Protein AF-A0A1G2LTD0-F1 (afdb_monomer)

Sequence (118 aa):
MREYICCVIANRFTLLGYVSLIILIVVLAINTFWLDLFHAYTETFIGVIILLFFAACFLLMATGFGFLTYDYFKRTLKIIKHRGHLPNDLKNYESQPYCVSVGIRLALQQAGMNDLLR

Structure (mmCIF, N/CA/C/O backbone):
data_AF-A0A1G2LTD0-F1
#
_entry.id   AF-A0A1G2LTD0-F1
#
loop_
_atom_site.group_PDB
_atom_site.id
_atom_site.type_symbol
_atom_site.label_atom_id
_atom_site.label_alt_id
_atom_site.label_comp_id
_atom_site.label_asym_id
_atom_site.label_entity_id
_atom_site.label_seq_id
_atom_site.pdbx_PDB_ins_code
_atom_site.Cartn_x
_atom_site.Cartn_y
_atom_site.Cartn_z
_atom_site.occupancy
_atom_site.B_iso_or_equiv
_atom_site.auth_seq_id
_atom_site.auth_comp_id
_atom_site.auth_asym_id
_atom_site.auth_atom_id
_atom_site.pdbx_PDB_model_num
ATOM 1 N N . MET A 1 1 ? -5.659 13.373 1.487 1.00 73.81 1 MET A N 1
ATOM 2 C CA . MET A 1 1 ? -4.486 12.855 0.743 1.00 73.81 1 MET A CA 1
ATOM 3 C C . MET A 1 1 ? -3.364 12.348 1.643 1.00 73.81 1 MET A C 1
ATOM 5 O O . MET A 1 1 ? -2.941 11.224 1.435 1.00 73.81 1 MET A O 1
ATOM 9 N N . ARG A 1 2 ? -2.907 13.096 2.658 1.00 86.12 2 ARG A N 1
ATOM 10 C CA . ARG A 1 2 ? -1.791 12.665 3.529 1.00 86.12 2 ARG A CA 1
ATOM 11 C C . ARG A 1 2 ? -1.978 11.273 4.161 1.00 86.12 2 ARG A C 1
ATOM 13 O O . ARG A 1 2 ? -1.077 10.452 4.099 1.00 86.12 2 ARG A O 1
ATOM 20 N N . GLU A 1 3 ? -3.168 10.984 4.686 1.00 85.88 3 GLU A N 1
ATOM 21 C CA . GLU A 1 3 ? -3.503 9.674 5.276 1.00 85.88 3 GLU A CA 1
ATOM 22 C C . GLU A 1 3 ? -3.434 8.518 4.265 1.00 85.88 3 GLU A C 1
ATOM 24 O O . GLU A 1 3 ? -2.988 7.426 4.600 1.00 85.88 3 GLU A O 1
ATOM 29 N N . TYR A 1 4 ? -3.846 8.767 3.018 1.00 85.94 4 TYR A N 1
ATOM 30 C CA . TYR A 1 4 ? -3.783 7.776 1.945 1.00 85.94 4 TYR A CA 1
ATOM 31 C C . TYR A 1 4 ? -2.331 7.425 1.614 1.00 85.94 4 TYR A C 1
ATOM 33 O O . TYR A 1 4 ? -1.990 6.251 1.534 1.00 85.94 4 TYR A O 1
ATOM 41 N N . ILE A 1 5 ? -1.457 8.432 1.518 1.00 86.69 5 ILE A N 1
ATOM 42 C CA . ILE A 1 5 ? -0.023 8.223 1.274 1.00 86.69 5 ILE A CA 1
ATOM 43 C C . ILE A 1 5 ? 0.595 7.384 2.400 1.00 86.69 5 ILE A C 1
ATOM 45 O O . ILE A 1 5 ? 1.314 6.431 2.118 1.00 86.69 5 ILE A O 1
ATOM 49 N N . CYS A 1 6 ? 0.263 7.664 3.666 1.00 87.69 6 CYS A N 1
ATOM 50 C CA . CYS A 1 6 ? 0.711 6.828 4.784 1.00 87.69 6 CYS A CA 1
ATOM 51 C C . CYS A 1 6 ? 0.239 5.371 4.647 1.00 87.69 6 CYS A C 1
ATOM 53 O O . CYS A 1 6 ? 1.020 4.457 4.896 1.00 87.69 6 CYS A O 1
ATOM 55 N N . CYS A 1 7 ? -1.008 5.144 4.219 1.00 88.75 7 CYS A N 1
ATOM 56 C CA . CYS A 1 7 ? -1.540 3.795 3.996 1.00 88.75 7 CYS A CA 1
ATOM 57 C C . CYS A 1 7 ? -0.811 3.065 2.861 1.00 88.75 7 CYS A C 1
ATOM 59 O O . CYS A 1 7 ? -0.474 1.891 3.010 1.00 88.75 7 CYS A O 1
ATOM 61 N N . VAL A 1 8 ? -0.525 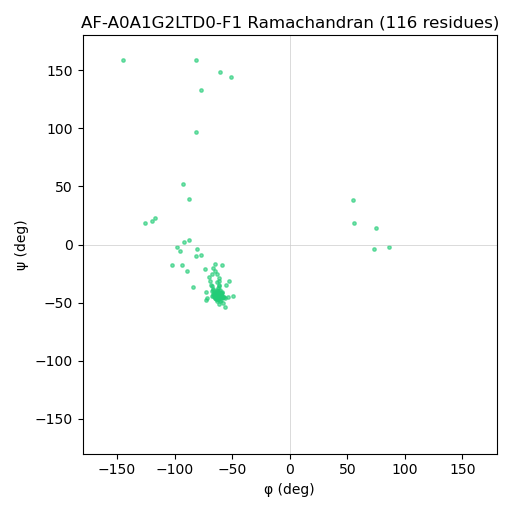3.761 1.758 1.00 87.94 8 VAL A N 1
ATOM 62 C CA . VAL A 1 8 ? 0.244 3.216 0.628 1.00 87.94 8 VAL A CA 1
ATOM 63 C C . VAL A 1 8 ? 1.664 2.845 1.055 1.00 87.94 8 VAL A C 1
ATOM 65 O O . VAL A 1 8 ? 2.135 1.770 0.705 1.00 87.94 8 VAL A O 1
ATOM 68 N N . ILE A 1 9 ? 2.334 3.693 1.842 1.00 89.00 9 ILE A N 1
ATOM 69 C CA . ILE A 1 9 ? 3.698 3.430 2.330 1.00 89.00 9 ILE A CA 1
ATOM 70 C C . ILE A 1 9 ? 3.716 2.259 3.321 1.00 89.00 9 ILE A C 1
ATOM 72 O O . ILE A 1 9 ? 4.623 1.428 3.287 1.00 89.00 9 ILE A O 1
ATOM 76 N N . ALA A 1 10 ? 2.719 2.173 4.202 1.00 87.12 10 ALA A N 1
ATOM 77 C CA . ALA A 1 10 ? 2.621 1.086 5.171 1.00 87.12 10 ALA A CA 1
ATOM 78 C C . ALA A 1 10 ? 2.307 -0.266 4.509 1.00 87.12 10 ALA A C 1
ATOM 80 O O . ALA A 1 10 ? 2.751 -1.310 4.997 1.00 87.12 10 ALA A O 1
ATOM 81 N N . ASN A 1 11 ? 1.561 -0.262 3.400 1.00 90.69 11 ASN A N 1
ATOM 82 C CA . ASN A 1 11 ? 1.305 -1.461 2.616 1.00 90.69 11 ASN A CA 1
ATOM 83 C C . ASN A 1 11 ? 2.488 -1.750 1.681 1.00 90.69 11 ASN A C 1
ATOM 85 O O . ASN A 1 11 ? 2.584 -1.226 0.571 1.00 90.69 11 ASN A O 1
ATOM 89 N N . ARG A 1 12 ? 3.377 -2.645 2.123 1.00 89.75 12 ARG A N 1
ATOM 90 C CA . ARG A 1 12 ? 4.611 -2.986 1.398 1.00 89.75 12 ARG A CA 1
ATOM 91 C C . ARG A 1 12 ? 4.361 -3.454 -0.037 1.00 89.75 12 ARG A C 1
ATOM 93 O O . ARG A 1 12 ? 5.161 -3.139 -0.908 1.00 89.75 12 ARG A O 1
ATOM 100 N N . PHE A 1 13 ? 3.265 -4.165 -0.304 1.00 87.75 13 PHE A N 1
ATOM 101 C CA . PHE A 1 13 ? 2.951 -4.645 -1.653 1.00 87.75 13 PHE A CA 1
ATOM 102 C C . PHE A 1 13 ? 2.504 -3.516 -2.580 1.00 87.75 13 PHE A C 1
ATOM 104 O O . PHE A 1 13 ? 2.947 -3.458 -3.726 1.00 87.75 13 PHE A O 1
ATOM 111 N N . THR A 1 14 ? 1.683 -2.588 -2.080 1.00 88.75 14 THR A N 1
ATOM 112 C CA . THR A 1 14 ? 1.300 -1.397 -2.848 1.00 88.75 14 THR A CA 1
ATOM 113 C C . THR A 1 14 ? 2.527 -0.538 -3.138 1.00 88.75 14 THR A C 1
ATOM 115 O O . THR A 1 14 ? 2.728 -0.110 -4.274 1.00 88.75 14 THR A O 1
ATOM 118 N N . LEU A 1 15 ? 3.383 -0.335 -2.132 1.00 90.38 15 LEU A N 1
ATOM 119 C CA . LEU A 1 15 ? 4.628 0.410 -2.286 1.00 90.38 15 LEU A CA 1
ATOM 120 C C . LEU A 1 15 ? 5.556 -0.234 -3.322 1.00 90.38 15 LEU A C 1
ATOM 122 O O . LEU A 1 15 ? 6.036 0.466 -4.210 1.00 90.38 15 LEU A O 1
ATOM 126 N N . LEU A 1 16 ? 5.776 -1.552 -3.246 1.00 90.50 16 LEU A N 1
ATOM 127 C CA . LEU A 1 16 ? 6.583 -2.286 -4.224 1.00 90.50 16 LEU A CA 1
ATOM 128 C C . LEU A 1 16 ? 6.026 -2.127 -5.639 1.00 90.50 16 LEU A C 1
ATOM 130 O O . LEU A 1 16 ? 6.789 -1.816 -6.546 1.00 90.50 16 LEU A O 1
ATOM 134 N N . GLY A 1 17 ? 4.708 -2.248 -5.820 1.00 89.00 17 GLY A N 1
ATOM 135 C CA . GLY A 1 17 ? 4.071 -2.035 -7.119 1.00 89.00 17 GLY A CA 1
ATOM 136 C C . GLY A 1 17 ? 4.347 -0.641 -7.697 1.00 89.00 17 GLY A C 1
ATOM 137 O O . GLY A 1 17 ? 4.736 -0.519 -8.859 1.00 89.00 17 GLY A O 1
ATOM 138 N N . TYR A 1 18 ? 4.227 0.414 -6.884 1.00 90.62 18 TYR A N 1
ATOM 139 C CA . TYR A 1 18 ? 4.545 1.779 -7.322 1.00 90.62 18 TYR A CA 1
ATOM 140 C C . TYR A 1 18 ? 6.035 1.979 -7.616 1.00 90.62 18 TYR A C 1
ATOM 142 O O . TYR A 1 18 ? 6.380 2.565 -8.641 1.00 90.62 18 TYR A O 1
ATOM 150 N N . VAL A 1 19 ? 6.922 1.481 -6.752 1.00 92.12 19 VAL A N 1
ATOM 151 C CA . VAL A 1 19 ? 8.377 1.580 -6.946 1.00 92.12 19 VAL A CA 1
ATOM 152 C C . VAL A 1 19 ? 8.801 0.862 -8.227 1.00 92.12 19 VAL A C 1
ATOM 154 O O . VAL A 1 19 ? 9.566 1.423 -9.009 1.00 92.12 19 VAL A O 1
ATOM 157 N N . SER A 1 20 ? 8.263 -0.330 -8.493 1.00 89.94 20 SER A N 1
ATOM 158 C CA . SER A 1 20 ? 8.531 -1.070 -9.727 1.00 89.94 20 SER A CA 1
ATOM 159 C C . SER A 1 20 ? 8.095 -0.300 -10.976 1.00 89.94 20 SER A C 1
ATOM 161 O O . SER A 1 20 ? 8.857 -0.253 -11.941 1.00 89.94 20 SER A O 1
ATOM 163 N N . LEU A 1 21 ? 6.930 0.362 -10.960 1.00 90.62 21 LEU A N 1
ATOM 164 C CA . LEU A 1 21 ? 6.509 1.221 -12.076 1.00 90.62 21 LEU A CA 1
ATOM 165 C C . LEU A 1 21 ? 7.435 2.427 -12.270 1.00 90.62 21 LEU A C 1
ATOM 167 O O . LEU A 1 21 ? 7.766 2.759 -13.405 1.00 90.62 21 LEU A O 1
ATOM 171 N N . ILE A 1 22 ? 7.878 3.070 -11.186 1.00 91.50 22 ILE A N 1
ATOM 172 C CA . ILE A 1 22 ? 8.802 4.211 -11.272 1.00 91.50 22 ILE A CA 1
ATOM 173 C C . ILE A 1 22 ? 10.131 3.775 -11.892 1.00 91.50 22 ILE A C 1
ATOM 175 O O . ILE A 1 22 ? 10.613 4.428 -12.816 1.00 91.50 22 ILE A O 1
ATOM 179 N N . ILE A 1 23 ? 10.699 2.657 -11.429 1.00 88.38 23 ILE A N 1
ATOM 180 C CA . ILE A 1 23 ? 11.935 2.100 -11.993 1.00 88.38 23 ILE A CA 1
ATOM 181 C C . ILE A 1 23 ? 11.748 1.822 -13.485 1.00 88.38 23 ILE A C 1
ATOM 183 O O . ILE A 1 23 ? 12.593 2.210 -14.285 1.00 88.38 23 ILE A O 1
ATOM 187 N N . LEU A 1 24 ? 10.625 1.217 -13.873 1.00 88.38 24 LEU A N 1
ATOM 188 C CA . LEU A 1 24 ? 10.323 0.923 -15.270 1.00 88.38 24 LEU A CA 1
ATOM 189 C C . LEU A 1 24 ? 10.263 2.191 -16.136 1.00 88.38 24 LEU A C 1
ATOM 191 O O . LEU A 1 24 ? 10.849 2.218 -17.214 1.00 88.38 24 LEU A O 1
ATOM 195 N N . ILE A 1 25 ? 9.617 3.256 -15.655 1.00 87.38 25 ILE A N 1
ATOM 196 C CA . ILE A 1 25 ? 9.550 4.548 -16.357 1.00 87.38 25 ILE A CA 1
ATOM 197 C C . ILE A 1 25 ? 10.948 5.152 -16.521 1.00 87.38 25 ILE A C 1
ATOM 199 O O . ILE A 1 25 ? 11.288 5.614 -17.607 1.00 87.38 25 ILE A O 1
ATOM 203 N N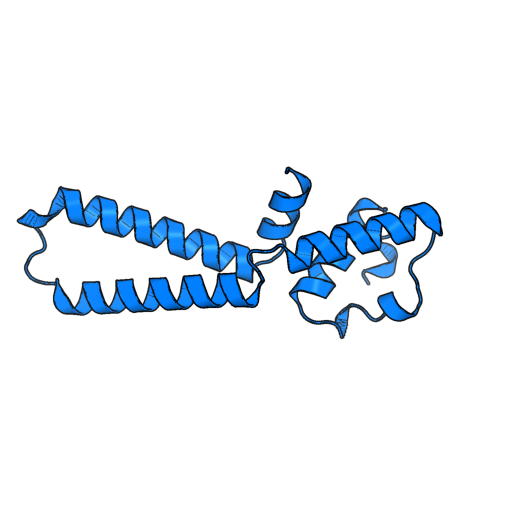 . VAL A 1 26 ? 11.772 5.123 -15.469 1.00 87.00 26 VAL A N 1
ATOM 204 C CA . VAL A 1 26 ? 13.151 5.634 -15.514 1.00 87.00 26 VAL A CA 1
ATOM 205 C C . VAL A 1 26 ? 13.993 4.836 -16.509 1.00 87.00 26 VAL A C 1
ATOM 207 O O . VAL A 1 26 ? 14.692 5.422 -17.331 1.00 87.00 26 VAL A O 1
ATOM 210 N N . VAL A 1 27 ? 13.891 3.508 -16.478 1.00 83.75 27 VAL A N 1
ATOM 211 C CA . VAL A 1 27 ? 14.610 2.619 -17.396 1.00 83.75 27 VAL A CA 1
ATOM 212 C C . VAL A 1 27 ? 14.189 2.864 -18.846 1.00 83.75 27 VAL A C 1
ATOM 214 O O . VAL A 1 27 ? 15.051 2.970 -19.718 1.00 83.75 27 VAL A O 1
ATOM 217 N N . LEU A 1 28 ? 12.887 3.012 -19.111 1.00 81.06 28 LEU A N 1
ATOM 218 C CA . LEU A 1 28 ? 12.376 3.342 -20.443 1.00 81.06 28 LEU A CA 1
ATOM 219 C C . LEU A 1 28 ? 12.858 4.719 -20.910 1.00 81.06 28 LEU A C 1
ATOM 221 O O . LEU A 1 28 ? 13.319 4.834 -22.042 1.00 81.06 28 LEU A O 1
ATOM 225 N N . ALA A 1 29 ? 12.817 5.734 -20.042 1.00 82.44 29 ALA A N 1
ATOM 226 C CA . ALA A 1 29 ? 13.279 7.084 -20.362 1.00 82.44 29 ALA A CA 1
ATOM 227 C C . ALA A 1 29 ? 14.777 7.114 -20.706 1.00 82.44 29 ALA A C 1
ATOM 229 O O . ALA A 1 29 ? 15.175 7.739 -21.691 1.00 82.44 29 ALA A O 1
ATOM 230 N N . ILE A 1 30 ? 15.604 6.392 -19.940 1.00 80.81 30 ILE A N 1
ATOM 231 C CA . ILE A 1 30 ? 17.034 6.242 -20.231 1.00 80.81 30 ILE A CA 1
ATOM 232 C C . ILE A 1 30 ? 17.218 5.525 -21.571 1.00 80.81 30 ILE A C 1
ATOM 234 O O . ILE A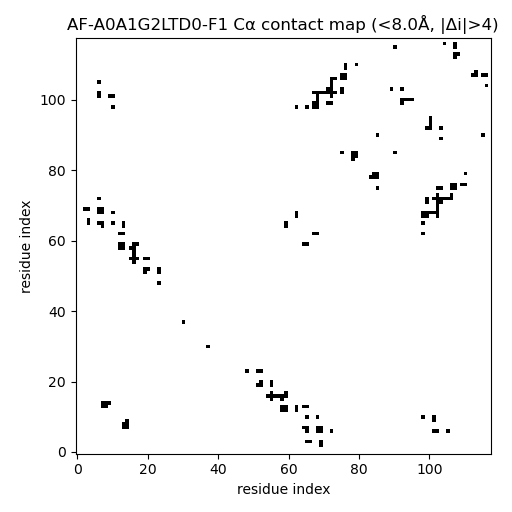 1 30 ? 17.940 6.026 -22.427 1.00 80.81 30 ILE A O 1
ATOM 238 N N . ASN A 1 31 ? 16.533 4.402 -21.800 1.00 73.69 31 ASN A N 1
ATOM 239 C CA . ASN A 1 31 ? 16.679 3.657 -23.051 1.00 73.69 31 ASN A CA 1
ATOM 240 C C . ASN A 1 31 ? 16.298 4.512 -24.272 1.00 73.69 31 ASN A C 1
ATOM 242 O O . ASN A 1 31 ? 17.041 4.550 -25.245 1.00 73.69 31 ASN A O 1
ATOM 246 N N . THR A 1 32 ? 15.212 5.291 -24.196 1.00 70.31 32 THR A N 1
ATOM 247 C CA . THR A 1 32 ? 14.816 6.194 -25.292 1.00 70.31 32 THR A CA 1
ATOM 248 C C . THR A 1 32 ? 15.839 7.289 -25.596 1.00 70.31 32 THR A C 1
ATOM 250 O O . THR A 1 32 ? 15.886 7.775 -26.720 1.00 70.31 32 THR A O 1
ATOM 253 N N . PHE A 1 33 ? 16.663 7.677 -24.621 1.00 69.94 33 PHE A N 1
ATOM 254 C CA . PHE A 1 33 ? 17.674 8.722 -24.793 1.00 69.94 33 PHE A CA 1
ATOM 255 C C . PHE A 1 33 ? 19.023 8.174 -25.289 1.00 69.94 33 PHE A C 1
ATOM 257 O O . PHE A 1 33 ? 19.807 8.913 -25.876 1.00 69.94 33 PHE A O 1
ATOM 264 N N . TRP A 1 34 ? 19.290 6.883 -25.067 1.00 66.31 34 TRP A N 1
ATOM 265 C CA . TRP A 1 34 ? 20.565 6.209 -25.357 1.00 66.31 34 TRP A CA 1
ATOM 266 C C . TRP A 1 34 ? 20.427 5.086 -26.405 1.00 66.31 34 TRP A C 1
ATOM 268 O O . TRP A 1 34 ? 21.260 4.177 -26.460 1.00 66.31 34 TRP A O 1
ATOM 278 N N . LEU A 1 35 ? 19.378 5.155 -27.236 1.00 59.16 35 LEU A N 1
ATOM 279 C CA . LEU A 1 35 ? 18.982 4.147 -28.234 1.00 59.16 35 LEU A CA 1
ATOM 280 C C . LEU A 1 35 ? 20.118 3.740 -29.192 1.00 59.16 35 LEU A C 1
ATOM 282 O O . LEU A 1 35 ? 20.188 2.575 -29.579 1.00 59.16 35 LEU A O 1
ATOM 286 N N . ASP A 1 36 ? 21.047 4.651 -29.498 1.00 57.31 36 ASP A N 1
ATOM 287 C CA . ASP A 1 36 ? 22.167 4.390 -30.413 1.00 57.31 36 ASP A CA 1
ATOM 288 C C . ASP A 1 36 ? 23.271 3.490 -29.819 1.00 57.31 36 ASP A C 1
ATOM 290 O O . ASP A 1 36 ? 24.017 2.864 -30.572 1.00 57.31 36 ASP A O 1
ATOM 294 N N . LEU A 1 37 ? 23.391 3.370 -28.487 1.00 57.44 37 LEU A N 1
ATOM 295 C CA . LEU A 1 37 ? 24.468 2.585 -27.852 1.00 57.44 37 LEU A CA 1
ATOM 296 C C . LEU A 1 37 ? 24.096 1.124 -27.530 1.00 57.44 37 LEU A C 1
ATOM 298 O O . LEU A 1 37 ? 24.993 0.314 -27.297 1.00 57.44 37 LEU A O 1
ATOM 302 N N . PHE A 1 38 ? 22.807 0.764 -27.499 1.00 57.88 38 PHE A N 1
ATOM 303 C CA . PHE A 1 38 ? 22.334 -0.491 -26.880 1.00 57.88 38 PHE A CA 1
ATOM 304 C C . PHE A 1 38 ? 21.604 -1.465 -27.821 1.00 57.88 38 PHE A C 1
ATOM 306 O O . PHE A 1 38 ? 20.920 -2.383 -27.362 1.00 57.88 38 PHE A O 1
ATOM 313 N N . HIS A 1 39 ? 21.794 -1.346 -29.137 1.00 59.06 39 HIS A N 1
ATOM 314 C CA . HIS A 1 39 ? 21.141 -2.224 -30.121 1.00 59.06 39 HIS A CA 1
ATOM 315 C C . HIS A 1 39 ? 21.439 -3.732 -29.964 1.00 59.06 39 HIS A C 1
ATOM 317 O O . 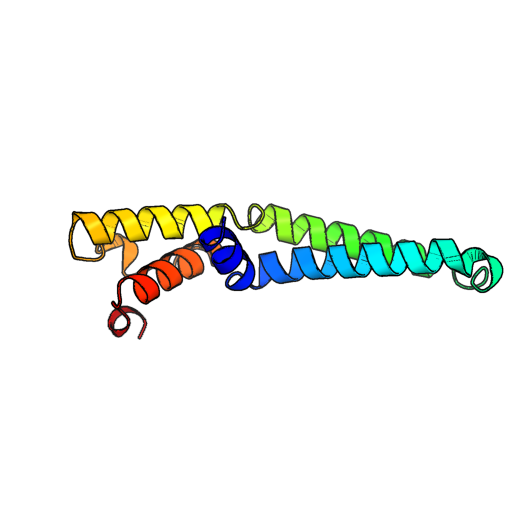HIS A 1 39 ? 20.670 -4.550 -30.459 1.00 59.06 39 HIS A O 1
ATOM 323 N N . ALA A 1 40 ? 22.494 -4.121 -29.240 1.00 59.00 40 ALA A N 1
ATOM 324 C CA . ALA A 1 40 ? 22.899 -5.522 -29.080 1.00 59.00 40 ALA A CA 1
ATOM 325 C C . ALA A 1 40 ? 22.118 -6.327 -28.012 1.00 59.00 40 ALA A C 1
ATOM 327 O O . ALA A 1 40 ? 22.268 -7.545 -27.960 1.00 59.00 40 ALA A O 1
ATOM 328 N N . TYR A 1 41 ? 21.288 -5.694 -27.169 1.00 63.22 41 TYR A N 1
ATOM 329 C CA . TYR A 1 41 ? 20.620 -6.357 -26.026 1.00 63.22 41 TYR A CA 1
ATOM 330 C C . TYR A 1 41 ? 19.090 -6.191 -26.006 1.00 63.22 41 TYR A C 1
ATOM 332 O O . TYR A 1 41 ? 18.448 -6.368 -24.971 1.00 63.22 41 TYR A O 1
ATOM 340 N N . THR A 1 42 ? 18.485 -5.827 -27.135 1.00 66.44 42 THR A N 1
ATOM 341 C CA . THR A 1 42 ? 17.097 -5.344 -27.200 1.00 66.44 42 THR A CA 1
ATOM 342 C C . THR A 1 42 ? 16.048 -6.396 -26.834 1.00 66.44 42 THR A C 1
ATOM 344 O O . THR A 1 42 ? 15.139 -6.088 -26.066 1.00 66.44 42 THR A O 1
ATOM 347 N N . GLU A 1 43 ? 16.157 -7.639 -27.306 1.00 68.19 43 GLU A N 1
ATOM 348 C CA . GLU A 1 43 ? 15.062 -8.612 -27.138 1.00 68.19 43 GLU A CA 1
ATOM 349 C C . GLU A 1 43 ? 14.893 -9.128 -25.701 1.00 68.19 43 GLU A C 1
ATOM 351 O O . GLU A 1 43 ? 13.781 -9.136 -25.165 1.00 68.19 43 GLU A O 1
ATOM 356 N N . THR A 1 44 ? 15.984 -9.506 -25.029 1.00 71.38 44 THR A N 1
ATOM 357 C CA . THR A 1 44 ? 15.930 -9.976 -23.633 1.00 71.38 44 THR A CA 1
ATOM 358 C C . THR A 1 44 ? 15.545 -8.850 -22.676 1.00 71.38 44 THR A C 1
ATOM 360 O O . THR A 1 44 ? 14.795 -9.070 -21.723 1.00 71.38 44 THR A O 1
ATOM 363 N N . PHE A 1 45 ? 15.994 -7.628 -22.957 1.00 76.44 45 PHE A N 1
ATOM 364 C CA . PHE A 1 45 ? 15.666 -6.445 -22.170 1.00 76.44 45 PHE A CA 1
ATOM 365 C C . PHE A 1 45 ? 14.177 -6.078 -22.260 1.00 76.44 45 PHE A C 1
ATOM 367 O O . PHE A 1 45 ? 13.547 -5.809 -21.234 1.00 76.44 45 PHE A O 1
ATOM 374 N N . ILE A 1 46 ? 13.582 -6.148 -23.456 1.00 78.94 46 ILE A N 1
ATOM 375 C CA . ILE A 1 46 ? 12.143 -5.915 -23.658 1.00 78.94 46 ILE A CA 1
ATOM 376 C C . ILE A 1 46 ? 11.310 -6.943 -22.881 1.00 78.94 46 ILE A C 1
ATOM 378 O O . ILE A 1 46 ? 10.354 -6.564 -22.201 1.00 78.94 46 ILE A O 1
ATOM 382 N N . GLY A 1 47 ? 11.692 -8.224 -22.910 1.00 81.75 47 GLY A N 1
ATOM 383 C CA . GLY A 1 47 ? 10.994 -9.275 -22.162 1.00 81.75 47 GLY A CA 1
ATOM 384 C C . GLY A 1 47 ? 10.969 -9.025 -20.647 1.00 81.75 47 GLY A C 1
ATOM 385 O O . GLY A 1 47 ? 9.919 -9.150 -20.013 1.00 81.75 47 GLY A O 1
ATOM 386 N N . VAL A 1 48 ? 12.100 -8.605 -20.068 1.00 83.31 48 VAL A N 1
ATOM 387 C CA . VAL A 1 48 ? 12.202 -8.280 -18.632 1.00 83.31 48 VAL A CA 1
ATOM 388 C C . VAL A 1 48 ? 11.357 -7.056 -18.270 1.00 83.31 48 VAL A C 1
ATOM 390 O O . VAL A 1 48 ? 10.669 -7.075 -17.249 1.00 83.31 48 VAL A O 1
ATOM 393 N N . ILE A 1 49 ? 11.355 -6.016 -19.111 1.00 83.88 49 ILE A N 1
ATOM 394 C CA . ILE A 1 49 ? 10.520 -4.820 -18.912 1.00 83.88 49 ILE A CA 1
ATOM 395 C C . ILE A 1 49 ? 9.038 -5.197 -18.900 1.00 83.88 49 ILE A C 1
ATOM 397 O O . ILE A 1 49 ? 8.314 -4.810 -17.983 1.00 83.88 49 ILE A O 1
ATOM 401 N N . ILE A 1 50 ? 8.585 -5.983 -19.877 1.00 86.19 50 ILE A N 1
ATOM 402 C CA . ILE A 1 50 ? 7.187 -6.420 -19.957 1.00 86.19 50 ILE A CA 1
ATOM 403 C C . ILE A 1 50 ? 6.806 -7.223 -18.705 1.00 86.19 50 ILE A C 1
ATOM 405 O O . ILE A 1 50 ? 5.774 -6.952 -18.089 1.00 86.19 50 ILE A O 1
ATOM 409 N N . LEU A 1 51 ? 7.652 -8.166 -18.280 1.00 87.56 51 LEU A N 1
ATOM 410 C CA . LEU A 1 51 ? 7.396 -8.980 -17.091 1.00 87.56 51 LEU A CA 1
ATOM 411 C C . LEU A 1 51 ? 7.319 -8.131 -15.813 1.00 87.56 51 LEU A C 1
ATOM 413 O O . LEU A 1 51 ? 6.399 -8.310 -15.013 1.00 87.56 51 LEU A O 1
ATOM 417 N N . LEU A 1 52 ? 8.238 -7.176 -15.638 1.00 86.94 52 LEU A N 1
ATOM 418 C CA . LEU A 1 52 ? 8.227 -6.244 -14.505 1.00 86.94 52 LEU A CA 1
ATOM 419 C C . LEU A 1 52 ? 6.981 -5.354 -14.505 1.00 86.94 52 LEU A C 1
ATOM 421 O O . LEU A 1 52 ? 6.401 -5.127 -13.443 1.00 86.94 52 LEU A O 1
ATOM 425 N N . PHE A 1 53 ? 6.542 -4.888 -15.676 1.00 89.75 53 PHE A N 1
ATOM 426 C CA . PHE A 1 53 ? 5.315 -4.108 -15.812 1.00 89.75 53 PHE A CA 1
ATOM 427 C C . PHE A 1 53 ? 4.091 -4.915 -15.370 1.00 89.75 53 PHE A C 1
ATOM 429 O O . PHE A 1 53 ? 3.333 -4.463 -14.510 1.00 89.75 53 PHE A O 1
ATOM 436 N N . PHE A 1 54 ? 3.928 -6.138 -15.885 1.00 92.00 54 PHE A N 1
ATOM 437 C CA . PHE A 1 54 ? 2.811 -7.001 -15.496 1.00 92.00 54 PHE A CA 1
ATOM 438 C C . PHE A 1 54 ? 2.839 -7.353 -14.007 1.00 92.00 54 PHE A C 1
ATOM 440 O O . PHE A 1 54 ? 1.796 -7.290 -13.354 1.00 92.00 54 PHE A O 1
ATOM 447 N N . ALA A 1 55 ? 4.012 -7.659 -13.446 1.00 89.06 55 ALA A N 1
ATOM 448 C CA . ALA A 1 55 ? 4.159 -7.927 -12.017 1.00 89.06 55 ALA A CA 1
ATOM 449 C C . ALA A 1 55 ? 3.768 -6.708 -11.162 1.00 89.06 55 ALA A C 1
ATOM 451 O O . ALA A 1 55 ? 3.031 -6.847 -10.183 1.00 89.06 55 ALA A O 1
ATOM 452 N N . ALA A 1 56 ? 4.199 -5.505 -11.554 1.00 88.88 56 ALA A N 1
ATOM 453 C CA . ALA A 1 56 ? 3.853 -4.267 -10.862 1.00 88.88 56 ALA A CA 1
ATOM 454 C C . ALA A 1 56 ? 2.345 -3.970 -10.933 1.00 88.88 56 ALA A C 1
ATOM 456 O O . ALA A 1 56 ? 1.719 -3.680 -9.910 1.00 88.88 56 ALA A O 1
ATOM 457 N N . CYS A 1 57 ? 1.738 -4.108 -12.115 1.00 91.38 57 CYS A N 1
ATOM 458 C CA . CYS A 1 57 ? 0.296 -3.951 -12.301 1.00 91.38 57 CYS A CA 1
ATOM 459 C C . CYS A 1 57 ? -0.504 -4.973 -11.486 1.00 91.38 57 CYS A C 1
ATOM 461 O O . CYS A 1 57 ? -1.498 -4.605 -10.861 1.00 91.38 57 CYS A O 1
ATOM 463 N N . PHE A 1 58 ? -0.063 -6.232 -11.453 1.00 91.62 58 PHE A N 1
ATOM 464 C CA . PHE A 1 58 ? -0.702 -7.282 -10.665 1.00 91.62 58 PHE A CA 1
ATOM 465 C C . PHE A 1 58 ? -0.661 -6.966 -9.165 1.00 91.62 58 PHE A C 1
ATOM 467 O O . PHE A 1 58 ? -1.696 -7.028 -8.503 1.00 91.62 58 PHE A O 1
ATOM 474 N N . LEU A 1 59 ? 0.493 -6.548 -8.633 1.00 88.94 59 LEU A N 1
ATOM 475 C CA . LEU A 1 59 ? 0.634 -6.140 -7.228 1.00 88.94 59 LEU A CA 1
ATOM 476 C C . LEU A 1 59 ? -0.277 -4.955 -6.874 1.00 88.94 59 LEU A C 1
ATOM 478 O O . LEU A 1 59 ? -0.928 -4.946 -5.823 1.00 88.94 59 LEU A O 1
ATOM 482 N N . LEU A 1 60 ? -0.363 -3.958 -7.755 1.00 89.06 60 LEU A N 1
ATOM 483 C CA . LEU A 1 60 ? -1.229 -2.801 -7.539 1.00 89.06 60 LEU A CA 1
ATOM 484 C C . LEU A 1 60 ? -2.708 -3.182 -7.595 1.00 89.06 60 LEU A C 1
ATOM 486 O O . LEU A 1 60 ? -3.456 -2.797 -6.699 1.00 89.06 60 LEU A O 1
ATOM 490 N N . MET A 1 61 ? -3.130 -3.993 -8.566 1.00 90.19 61 MET A N 1
ATOM 491 C CA . MET A 1 61 ? -4.511 -4.480 -8.633 1.00 90.19 61 MET A CA 1
ATOM 492 C C . MET A 1 61 ? -4.872 -5.347 -7.423 1.00 90.19 61 MET A C 1
ATOM 494 O O . MET A 1 61 ? -5.919 -5.129 -6.816 1.00 90.19 61 MET A O 1
ATOM 498 N N . ALA A 1 62 ? -3.989 -6.260 -7.007 1.00 87.00 62 ALA A N 1
ATOM 499 C CA . ALA A 1 62 ? -4.206 -7.129 -5.848 1.00 87.00 62 ALA A CA 1
ATOM 500 C C . ALA A 1 62 ? -4.358 -6.342 -4.536 1.00 87.00 62 ALA A C 1
ATOM 502 O O . ALA A 1 62 ? -5.091 -6.749 -3.636 1.00 87.00 62 ALA A O 1
ATOM 503 N N . THR A 1 63 ? -3.692 -5.191 -4.429 1.00 87.56 63 THR A N 1
ATOM 504 C CA . THR A 1 63 ? -3.823 -4.293 -3.273 1.00 87.56 63 THR A CA 1
ATOM 505 C C . THR A 1 63 ? -4.901 -3.221 -3.443 1.00 87.56 63 THR A C 1
ATOM 507 O O . THR A 1 63 ? -5.070 -2.377 -2.558 1.00 87.56 63 THR A O 1
ATOM 510 N N . GLY A 1 64 ? -5.630 -3.219 -4.565 1.00 89.12 64 GLY A N 1
ATOM 511 C CA . GLY A 1 64 ? -6.585 -2.169 -4.915 1.00 89.12 64 GLY A CA 1
ATOM 512 C C . GLY A 1 64 ? -5.940 -0.784 -4.906 1.00 89.12 64 GLY A C 1
ATOM 513 O O . GLY A 1 64 ? -6.529 0.156 -4.386 1.00 89.12 64 GLY A O 1
ATOM 514 N N . PHE A 1 65 ? -4.690 -0.675 -5.362 1.00 88.25 65 PHE A N 1
ATOM 515 C CA . PHE A 1 65 ? -3.864 0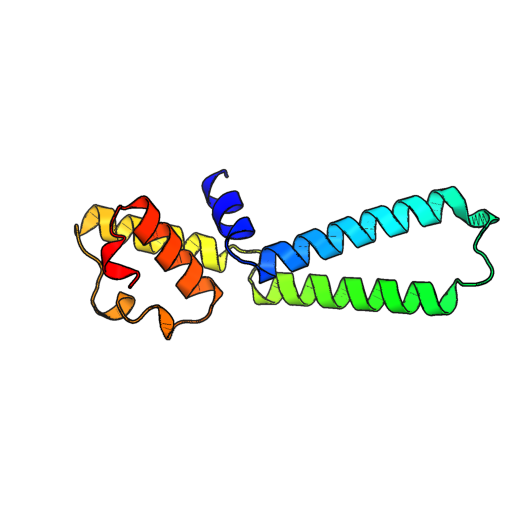.537 -5.319 1.00 88.25 65 PHE A CA 1
ATOM 516 C C . PHE A 1 65 ? -3.687 1.135 -3.908 1.00 88.25 65 PHE A C 1
ATOM 518 O O . PHE A 1 65 ? -3.310 2.291 -3.760 1.00 88.25 65 PHE A O 1
ATOM 525 N N . GLY A 1 66 ? -3.935 0.355 -2.850 1.00 87.81 66 GLY A N 1
ATOM 526 C CA . GLY A 1 66 ? -3.909 0.824 -1.463 1.00 87.81 66 GLY A CA 1
ATOM 527 C C . GLY A 1 66 ? -5.233 1.426 -0.975 1.00 87.81 66 GLY A C 1
ATOM 528 O O . GLY A 1 66 ? -5.340 1.747 0.212 1.00 87.81 66 GLY A O 1
ATOM 529 N N . PHE A 1 67 ? -6.266 1.517 -1.825 1.00 90.81 67 PHE A N 1
ATOM 530 C CA . PHE A 1 67 ? -7.604 1.964 -1.416 1.00 90.81 67 PHE A CA 1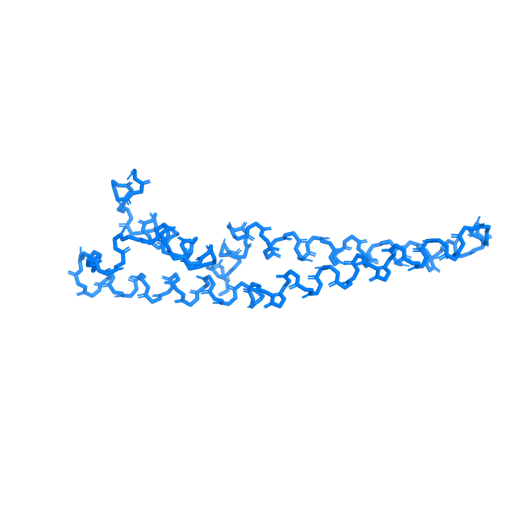
ATOM 531 C C . PHE A 1 67 ? -8.213 1.053 -0.356 1.00 90.81 67 PHE A C 1
ATOM 533 O O . PHE A 1 67 ? -8.778 1.549 0.612 1.00 90.81 67 PHE A O 1
ATOM 540 N N . LEU A 1 68 ? -8.022 -0.265 -0.475 1.00 90.69 68 LEU A N 1
ATOM 541 C CA . LEU A 1 68 ? -8.497 -1.218 0.530 1.00 90.69 68 LEU A CA 1
ATOM 542 C C . LEU A 1 68 ? -7.908 -0.904 1.911 1.00 90.69 68 LEU A C 1
ATOM 544 O O . LEU A 1 68 ? -8.641 -0.758 2.884 1.00 90.69 68 LEU A O 1
ATOM 548 N N . THR A 1 69 ? -6.588 -0.728 2.004 1.00 91.62 69 THR A N 1
ATOM 549 C CA . THR A 1 69 ? -5.929 -0.361 3.267 1.00 91.62 69 THR A CA 1
ATOM 550 C C . THR A 1 69 ? -6.460 0.964 3.815 1.00 91.62 69 THR A C 1
ATOM 552 O O . THR A 1 69 ? -6.734 1.069 5.012 1.00 91.62 69 THR A O 1
ATOM 555 N N . TYR A 1 70 ? -6.659 1.955 2.945 1.00 93.19 70 TYR A N 1
ATOM 556 C CA . TYR A 1 70 ? -7.173 3.268 3.322 1.00 93.19 70 TYR A CA 1
ATOM 557 C C . TYR A 1 70 ? -8.617 3.238 3.845 1.00 93.19 70 TYR A C 1
ATOM 559 O O . TYR A 1 70 ? -8.919 3.866 4.866 1.00 93.19 70 TYR A O 1
ATOM 567 N N . ASP A 1 71 ? -9.501 2.489 3.191 1.00 94.00 71 ASP A N 1
ATOM 568 C CA . ASP A 1 71 ? -10.906 2.375 3.583 1.00 94.00 71 ASP A CA 1
ATOM 569 C C . ASP A 1 71 ? -11.049 1.699 4.944 1.00 94.00 71 ASP A C 1
ATOM 571 O O . ASP A 1 71 ? -11.766 2.200 5.819 1.00 94.00 71 ASP A O 1
ATOM 575 N N . TYR A 1 72 ? -10.319 0.605 5.171 1.00 91.44 72 TYR A N 1
ATOM 576 C CA . TYR A 1 72 ? -10.320 -0.070 6.469 1.00 91.44 72 TYR A CA 1
ATOM 577 C C . TYR A 1 72 ? -9.690 0.786 7.564 1.00 91.44 72 TYR A C 1
ATOM 579 O O . TYR A 1 72 ? -10.228 0.827 8.673 1.00 91.44 72 TYR A O 1
ATOM 587 N N . PHE A 1 73 ? -8.623 1.528 7.261 1.00 94.44 73 PHE A N 1
ATOM 588 C CA . PHE A 1 73 ? -8.060 2.520 8.175 1.00 94.44 73 PHE A CA 1
ATOM 589 C C . PHE A 1 73 ? -9.119 3.551 8.597 1.00 94.44 73 PHE A C 1
ATOM 591 O O . PHE A 1 73 ? -9.402 3.707 9.789 1.00 94.44 73 PHE A O 1
ATOM 598 N N . LYS A 1 74 ? -9.787 4.200 7.636 1.00 94.06 74 LYS A N 1
ATOM 599 C CA . LYS A 1 74 ? -10.811 5.217 7.918 1.00 94.06 74 LYS A CA 1
ATOM 600 C C . LYS A 1 74 ? -12.010 4.660 8.672 1.00 94.06 74 LYS A C 1
ATOM 602 O O . LYS A 1 74 ? -12.490 5.290 9.618 1.00 94.06 74 LYS A O 1
ATOM 607 N N . ARG A 1 75 ? -12.506 3.494 8.259 1.00 92.25 75 ARG A N 1
ATOM 608 C CA . ARG A 1 75 ? -13.651 2.837 8.895 1.00 92.25 75 ARG A CA 1
ATOM 609 C C . ARG A 1 75 ? -13.334 2.488 10.344 1.00 92.25 75 ARG A C 1
ATOM 611 O O . ARG A 1 75 ? -14.128 2.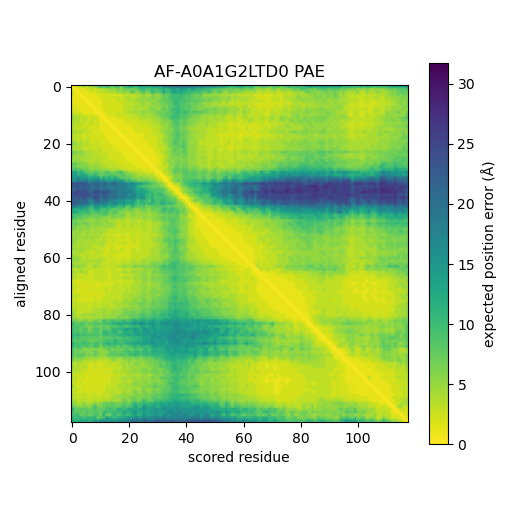807 11.226 1.00 92.25 75 ARG A O 1
ATOM 618 N N . THR A 1 76 ? -12.163 1.911 10.594 1.00 92.38 76 THR A N 1
ATOM 619 C CA . THR A 1 76 ? -11.717 1.538 11.943 1.00 92.38 76 THR A CA 1
ATOM 620 C C . THR A 1 76 ? -11.535 2.772 12.819 1.00 92.38 76 THR A C 1
ATOM 622 O O . THR A 1 76 ? -12.074 2.824 13.923 1.00 92.38 76 THR A O 1
ATOM 625 N N . LEU A 1 77 ? -10.883 3.817 12.302 1.00 92.75 77 LEU A N 1
ATOM 626 C CA . LEU A 1 77 ? -10.707 5.079 13.021 1.00 92.75 77 LEU A CA 1
ATOM 627 C C . LEU A 1 77 ? -12.059 5.717 13.386 1.00 92.75 77 LEU A C 1
ATOM 629 O O . LEU A 1 77 ? -12.238 6.196 14.504 1.00 92.75 77 LEU A O 1
ATOM 633 N N . LYS A 1 78 ? -13.032 5.700 12.465 1.00 93.69 78 LYS A N 1
ATOM 634 C CA . LYS A 1 78 ? -14.389 6.213 12.713 1.00 93.69 78 LYS A CA 1
ATOM 635 C C . LYS A 1 78 ? -15.107 5.416 13.803 1.00 93.69 78 LYS A C 1
ATOM 637 O O . LYS A 1 78 ? -15.767 6.015 14.649 1.00 93.69 78 LYS A O 1
ATOM 642 N N . ILE A 1 79 ? -14.974 4.090 13.801 1.00 91.44 79 ILE A N 1
ATOM 643 C CA . ILE A 1 79 ? -15.565 3.225 14.828 1.00 91.44 79 ILE A CA 1
ATOM 644 C C . ILE A 1 79 ? -14.954 3.525 16.199 1.00 91.44 79 ILE A C 1
ATOM 646 O O . ILE A 1 79 ? -15.705 3.723 17.152 1.00 91.44 79 ILE A O 1
ATOM 650 N N . ILE A 1 80 ? -13.624 3.626 16.288 1.00 91.19 80 ILE A N 1
ATOM 651 C CA . ILE A 1 80 ? -12.931 3.938 17.545 1.00 91.19 80 ILE A CA 1
ATOM 652 C C . ILE A 1 80 ? -13.356 5.316 18.061 1.00 91.19 80 ILE A C 1
ATOM 654 O O . ILE A 1 80 ? -13.700 5.446 19.230 1.00 91.19 80 ILE A O 1
ATOM 658 N N . LYS A 1 81 ? -13.432 6.330 17.188 1.00 90.75 81 LYS A N 1
ATOM 659 C CA . LYS A 1 81 ? -13.893 7.676 17.570 1.00 90.75 81 LYS A CA 1
ATOM 660 C C . LYS A 1 81 ? -15.333 7.700 18.087 1.00 90.75 81 LYS A C 1
ATOM 662 O O . LYS A 1 81 ? -15.632 8.489 18.972 1.00 90.75 81 LYS A O 1
ATOM 667 N N . HIS A 1 82 ? -16.220 6.867 17.541 1.00 92.25 82 HIS A N 1
ATOM 668 C CA . HIS A 1 82 ? -17.622 6.830 17.968 1.00 92.25 82 HIS A CA 1
ATOM 669 C C . HIS A 1 82 ? -17.875 5.967 19.204 1.00 92.25 82 HIS A C 1
ATOM 671 O O . HIS A 1 82 ? -18.750 6.303 19.995 1.00 92.25 82 HIS A O 1
ATOM 677 N N . ARG A 1 83 ? -17.176 4.836 19.344 1.00 89.06 83 ARG A N 1
ATOM 678 C CA . ARG A 1 83 ? -17.442 3.850 20.404 1.00 89.06 83 ARG A CA 1
ATOM 679 C C . ARG A 1 83 ? -16.447 3.917 21.561 1.00 89.06 83 ARG A C 1
ATOM 681 O O . ARG A 1 83 ? -16.721 3.359 22.613 1.00 89.06 83 ARG A O 1
ATOM 688 N N . GLY A 1 84 ? -15.287 4.540 21.367 1.00 85.69 84 GLY A N 1
ATOM 689 C CA . GLY A 1 84 ? -14.195 4.575 22.345 1.00 85.69 84 GLY A CA 1
ATOM 690 C C . GLY A 1 84 ? -13.428 3.255 22.495 1.00 85.69 84 GLY A C 1
ATOM 691 O O . GLY A 1 84 ? -12.447 3.208 23.226 1.00 85.69 84 GLY A O 1
ATOM 692 N N . HIS A 1 85 ? -13.837 2.185 21.807 1.00 84.38 85 HIS A N 1
ATOM 693 C CA . HIS A 1 85 ? -13.178 0.881 21.860 1.00 84.38 85 HIS A CA 1
ATOM 694 C C . HIS A 1 85 ? -13.219 0.167 20.502 1.00 84.38 85 HIS A C 1
ATOM 696 O O . HIS A 1 85 ? -14.075 0.440 19.654 1.00 84.38 85 HIS A O 1
ATOM 702 N N . LEU A 1 86 ? -12.301 -0.787 20.304 1.00 85.56 86 LEU A N 1
ATOM 703 C CA . LEU A 1 86 ? -12.309 -1.660 19.133 1.00 85.56 86 LEU A CA 1
ATOM 704 C C . LEU A 1 86 ? -13.389 -2.753 19.291 1.00 85.56 86 LEU A C 1
ATOM 706 O O . LEU A 1 86 ? -13.471 -3.377 20.356 1.00 85.56 86 LEU A O 1
ATOM 710 N N . PRO A 1 87 ? -14.227 -3.001 18.273 1.00 83.94 87 PRO A N 1
ATOM 711 C CA . PRO A 1 87 ? -15.165 -4.121 18.268 1.00 83.94 87 PRO A CA 1
ATOM 712 C C . PRO A 1 87 ? -14.454 -5.479 18.360 1.00 83.94 87 PRO A C 1
ATOM 714 O O . PRO A 1 87 ? -13.344 -5.632 17.854 1.00 83.94 87 PRO A O 1
ATOM 717 N N . ASN A 1 88 ? -15.089 -6.475 18.986 1.00 81.81 88 ASN A N 1
ATOM 718 C CA . ASN A 1 88 ? -14.488 -7.804 19.169 1.00 81.81 88 ASN A CA 1
ATOM 719 C C . ASN A 1 88 ? -14.211 -8.523 17.837 1.00 81.81 88 ASN A C 1
ATOM 721 O O . ASN A 1 88 ? -13.216 -9.231 17.728 1.00 81.81 88 ASN A O 1
ATOM 725 N N . ASP A 1 89 ? -15.032 -8.290 16.815 1.00 80.25 89 ASP A N 1
ATOM 726 C CA . ASP A 1 89 ? -14.849 -8.775 15.441 1.00 80.25 89 ASP A CA 1
ATOM 727 C C . ASP A 1 89 ? -13.564 -8.247 14.785 1.00 80.25 89 ASP A C 1
ATOM 729 O O . ASP A 1 89 ? -12.961 -8.930 13.961 1.00 80.25 89 ASP A O 1
ATOM 733 N N . LEU A 1 90 ? -13.102 -7.063 15.194 1.00 80.12 90 LEU A N 1
ATOM 734 C CA . LEU A 1 90 ? -11.875 -6.441 14.696 1.00 80.12 90 LEU A CA 1
ATOM 735 C C . LEU A 1 90 ? -10.655 -6.717 15.586 1.00 80.12 90 LEU A C 1
ATOM 737 O O . LEU A 1 90 ? -9.546 -6.356 15.204 1.00 80.12 90 LEU A O 1
ATOM 741 N N . LYS A 1 91 ? -10.817 -7.362 16.750 1.00 79.38 91 LYS A N 1
ATOM 742 C CA . LYS A 1 91 ? -9.678 -7.723 17.617 1.00 79.38 91 LYS A CA 1
ATOM 743 C C . LYS A 1 91 ? -8.794 -8.796 16.988 1.00 79.38 91 LYS A C 1
ATOM 745 O O . LYS A 1 91 ? -7.580 -8.708 17.093 1.00 79.38 91 LYS A O 1
ATOM 750 N N . ASN A 1 92 ? -9.382 -9.729 16.240 1.00 83.12 92 ASN A N 1
ATOM 751 C CA . ASN A 1 92 ? -8.640 -10.764 15.512 1.00 83.12 92 ASN A CA 1
ATOM 752 C C . ASN A 1 92 ? -8.211 -10.287 14.114 1.00 83.12 92 ASN A C 1
ATOM 754 O O . ASN A 1 92 ? -8.281 -11.041 13.141 1.00 83.12 92 ASN A O 1
ATOM 758 N N . TYR A 1 93 ? -7.790 -9.026 13.983 1.00 82.75 93 TYR A N 1
ATOM 759 C CA . TYR A 1 93 ? -7.450 -8.441 12.684 1.00 82.75 93 TYR A CA 1
ATOM 760 C C . TYR A 1 93 ? -6.241 -9.101 12.008 1.00 82.75 93 TYR A C 1
ATOM 762 O O . TYR A 1 93 ? -6.071 -8.952 10.804 1.00 82.75 93 TYR A O 1
ATOM 770 N N . GLU A 1 94 ? -5.418 -9.856 12.737 1.00 81.62 94 GLU A N 1
ATOM 771 C CA . GLU A 1 94 ? -4.302 -10.614 12.157 1.00 81.62 94 GLU A CA 1
ATOM 772 C C . GLU A 1 94 ? -4.758 -11.768 11.260 1.00 81.62 94 GLU A C 1
ATOM 774 O O . GLU A 1 94 ? -4.053 -12.139 10.327 1.00 81.62 94 GLU A O 1
ATOM 779 N N . SER A 1 95 ? -5.964 -12.291 11.497 1.00 86.00 95 SER A N 1
ATOM 780 C CA . SER A 1 95 ? -6.589 -13.300 10.631 1.00 86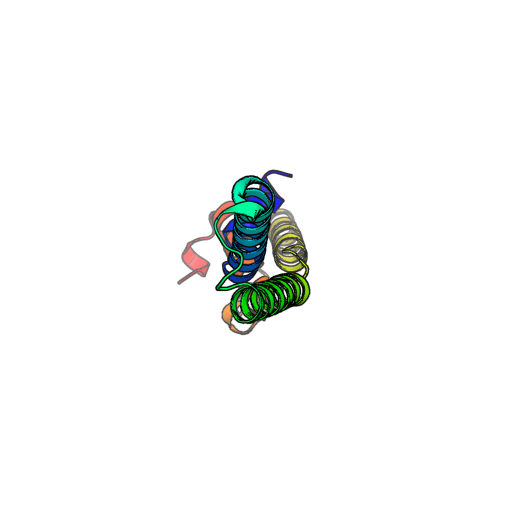.00 95 SER A CA 1
ATOM 781 C C . SER A 1 95 ? -7.182 -12.710 9.345 1.00 86.00 95 SER A C 1
ATOM 783 O O . SER A 1 95 ? -7.594 -13.450 8.453 1.00 86.00 95 SER A O 1
ATOM 785 N N . GLN A 1 96 ? -7.243 -11.378 9.239 1.00 87.88 96 GLN A N 1
ATOM 786 C CA . GLN A 1 96 ? -7.782 -10.687 8.072 1.00 87.88 96 GLN A CA 1
ATOM 787 C C . GLN A 1 96 ? -6.738 -10.604 6.949 1.00 87.88 96 GLN A C 1
ATOM 789 O O . GLN A 1 96 ? -5.531 -10.653 7.207 1.00 87.88 96 GLN A O 1
ATOM 794 N N . PRO A 1 97 ? -7.172 -10.403 5.691 1.00 89.69 97 PRO A N 1
ATOM 795 C CA . PRO A 1 97 ? -6.258 -10.167 4.579 1.00 89.69 97 PRO A CA 1
ATOM 796 C C . PRO A 1 97 ? -5.258 -9.045 4.886 1.00 89.69 97 PRO A C 1
ATOM 798 O O . PRO A 1 97 ? -5.612 -8.037 5.497 1.00 89.69 97 PRO A O 1
ATOM 801 N N . TYR A 1 98 ? -4.018 -9.180 4.410 1.00 89.12 98 TYR A N 1
ATOM 802 C CA . TYR A 1 98 ? -2.911 -8.275 4.751 1.00 89.12 98 TYR A CA 1
ATOM 803 C C . TYR A 1 98 ? -3.251 -6.778 4.607 1.00 89.12 98 TYR A C 1
ATOM 805 O O . TYR A 1 98 ? -2.966 -5.975 5.491 1.00 89.12 98 TYR A O 1
ATOM 813 N N . CYS A 1 99 ? -3.916 -6.383 3.517 1.00 90.19 99 CYS A N 1
ATOM 814 C CA . CYS A 1 99 ? -4.284 -4.982 3.293 1.00 90.19 99 CYS A CA 1
ATOM 815 C C . CYS A 1 99 ? -5.221 -4.434 4.383 1.00 90.19 99 CYS A C 1
ATOM 817 O O . CYS A 1 99 ? -5.114 -3.262 4.751 1.00 90.19 99 CYS A O 1
ATOM 819 N N . VAL A 1 100 ? -6.115 -5.285 4.895 1.00 90.31 100 VAL A N 1
ATOM 820 C CA . VAL A 1 100 ? -7.079 -4.977 5.959 1.00 90.31 100 VAL A CA 1
ATOM 821 C C . VAL A 1 100 ? -6.365 -4.866 7.299 1.00 90.31 100 VAL A C 1
ATOM 823 O O . VAL A 1 100 ? -6.556 -3.882 8.016 1.00 90.31 100 VAL A O 1
ATOM 826 N N . SER A 1 101 ? -5.502 -5.835 7.612 1.00 91.75 101 SER A N 1
ATOM 82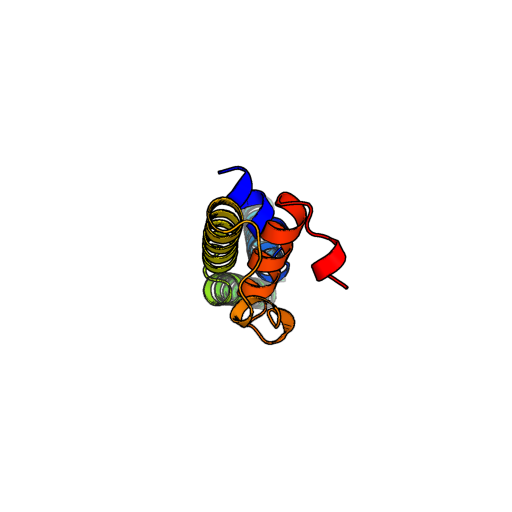7 C CA . SER A 1 101 ? -4.768 -5.862 8.877 1.00 91.75 101 SER A CA 1
ATOM 828 C C . SER A 1 101 ? -3.832 -4.657 9.021 1.00 91.75 101 SER A C 1
ATOM 830 O O . SER A 1 101 ? -3.799 -4.034 10.082 1.00 91.75 101 SER A O 1
ATOM 832 N N . VAL A 1 102 ? -3.161 -4.241 7.939 1.00 92.12 102 VAL A N 1
ATOM 833 C CA . VAL A 1 102 ? -2.350 -3.009 7.907 1.00 92.12 102 VAL A CA 1
ATOM 834 C C . VAL A 1 102 ? -3.208 -1.764 8.155 1.00 92.12 102 VAL A C 1
ATOM 836 O O . VAL A 1 102 ? -2.814 -0.897 8.935 1.00 92.12 102 VAL A O 1
ATOM 839 N N . GLY A 1 103 ? -4.392 -1.677 7.540 1.00 91.94 103 GLY A N 1
ATOM 840 C CA . GLY A 1 103 ? -5.301 -0.540 7.724 1.00 91.94 103 GLY A CA 1
ATOM 841 C C . GLY A 1 103 ? -5.795 -0.416 9.168 1.00 91.94 103 GLY A C 1
ATOM 842 O O . GLY A 1 103 ? -5.763 0.671 9.749 1.00 91.94 103 GLY A O 1
ATOM 843 N N . ILE A 1 104 ? -6.185 -1.539 9.776 1.00 92.00 104 ILE A N 1
ATOM 844 C CA . ILE A 1 104 ? -6.604 -1.602 11.185 1.00 92.00 104 ILE A CA 1
ATOM 845 C C . ILE A 1 104 ? -5.438 -1.228 12.105 1.00 92.00 104 ILE A C 1
ATOM 847 O O . ILE A 1 104 ? -5.600 -0.368 12.971 1.00 92.00 104 ILE A O 1
ATOM 851 N N . ARG A 1 105 ? -4.246 -1.792 11.878 1.00 91.88 105 ARG A N 1
ATOM 852 C CA . ARG A 1 105 ? -3.034 -1.490 12.653 1.00 91.88 105 ARG A CA 1
ATOM 853 C C . ARG A 1 105 ? -2.703 0.004 12.649 1.00 91.88 105 ARG A C 1
ATOM 855 O O . ARG A 1 105 ? -2.459 0.571 13.711 1.00 91.88 105 ARG A O 1
ATOM 862 N N . LEU A 1 106 ? -2.751 0.657 11.488 1.00 92.88 106 LEU A N 1
ATOM 863 C CA . LEU A 1 106 ? -2.537 2.105 11.381 1.00 92.88 106 LEU A CA 1
ATOM 864 C C . LEU A 1 106 ? -3.583 2.910 12.164 1.00 92.88 106 LEU A C 1
ATOM 866 O O . LEU A 1 106 ? -3.246 3.899 12.816 1.00 92.88 106 LEU A O 1
ATOM 870 N N . ALA A 1 107 ? -4.851 2.493 12.123 1.00 92.38 107 ALA A N 1
ATOM 871 C CA . ALA A 1 107 ? -5.921 3.178 12.843 1.00 92.38 107 ALA A CA 1
ATOM 872 C C . ALA A 1 107 ? -5.744 3.061 14.364 1.00 92.38 107 ALA A C 1
ATOM 874 O O . ALA A 1 107 ? -5.957 4.039 15.081 1.00 92.38 107 ALA A O 1
ATOM 875 N N . LEU A 1 108 ? -5.313 1.892 14.848 1.00 90.94 108 LEU A N 1
ATOM 876 C CA . LEU A 1 108 ? -4.998 1.650 16.258 1.00 90.94 108 LEU A CA 1
ATOM 877 C C . LEU A 1 108 ? -3.829 2.516 16.736 1.00 90.94 108 LEU A C 1
ATOM 879 O O . LEU A 1 108 ? -3.945 3.164 17.777 1.00 90.94 108 LEU A O 1
ATOM 883 N N . GLN A 1 109 ? -2.751 2.588 15.948 1.00 91.50 109 GLN A N 1
ATOM 884 C CA . GLN A 1 109 ? -1.600 3.449 16.239 1.00 91.50 109 GLN A CA 1
ATOM 885 C C . GLN A 1 109 ? -2.011 4.921 16.338 1.00 91.50 109 GLN A C 1
ATOM 887 O O . GLN A 1 109 ? -1.638 5.611 17.284 1.00 91.50 109 GLN A O 1
ATOM 892 N N . GLN A 1 110 ? -2.827 5.400 15.396 1.00 92.00 110 GLN A N 1
ATOM 893 C CA . GLN A 1 110 ? -3.288 6.788 15.400 1.00 92.00 110 GLN A CA 1
ATOM 894 C C . GLN A 1 110 ? -4.273 7.095 16.536 1.00 92.00 110 GLN A C 1
ATOM 896 O O . GLN A 1 110 ? -4.336 8.232 17.000 1.00 92.00 110 GLN A O 1
ATOM 901 N N . ALA A 1 111 ? -5.032 6.101 16.995 1.00 88.50 111 ALA A N 1
ATOM 902 C CA . ALA A 1 111 ? -5.899 6.225 18.163 1.00 88.50 111 ALA A CA 1
ATOM 903 C C . ALA A 1 111 ? -5.149 6.083 19.503 1.00 88.50 111 ALA A C 1
ATOM 905 O O . ALA A 1 111 ? -5.771 6.227 20.551 1.00 88.50 111 ALA A O 1
ATOM 906 N N . GLY A 1 112 ? -3.843 5.788 19.486 1.00 89.38 112 GLY A N 1
ATOM 907 C CA . GLY A 1 112 ? -3.042 5.580 20.694 1.00 89.38 112 GLY A CA 1
ATOM 908 C C . GLY A 1 112 ? -3.290 4.240 21.398 1.00 89.38 112 GLY A C 1
ATOM 909 O O . GLY A 1 112 ? -2.854 4.065 22.529 1.00 89.38 112 GLY A O 1
ATOM 910 N N . MET A 1 113 ? -3.955 3.279 20.749 1.00 86.94 113 MET A N 1
ATOM 911 C CA . MET A 1 113 ? -4.286 1.969 21.331 1.00 86.94 113 MET A CA 1
ATOM 912 C C . MET A 1 113 ? -3.211 0.917 21.018 1.00 86.94 113 MET A C 1
ATOM 914 O O . MET A 1 113 ? -3.507 -0.160 20.498 1.00 86.94 113 MET A O 1
ATOM 918 N N . ASN A 1 114 ? -1.948 1.238 21.306 1.00 84.06 114 ASN A N 1
ATOM 919 C CA . ASN A 1 114 ? -0.808 0.368 20.990 1.00 84.06 114 ASN A CA 1
ATOM 920 C C . ASN A 1 114 ? -0.796 -0.939 21.798 1.00 84.06 114 ASN A C 1
ATOM 922 O O . ASN A 1 114 ? -0.190 -1.914 21.363 1.00 84.06 114 ASN A O 1
ATOM 926 N N . ASP A 1 115 ? -1.497 -0.988 22.930 1.00 84.12 115 ASP A N 1
ATOM 927 C CA . ASP A 1 115 ? -1.600 -2.192 23.764 1.00 84.12 115 ASP A CA 1
ATOM 928 C C . ASP A 1 115 ? -2.332 -3.341 23.053 1.00 84.12 115 ASP A C 1
ATOM 930 O O . ASP A 1 115 ? -2.112 -4.505 23.369 1.00 84.12 115 ASP A O 1
ATOM 934 N N . LEU A 1 116 ? -3.162 -3.021 22.052 1.00 79.06 116 LEU A N 1
ATOM 935 C CA . LEU A 1 116 ? -3.889 -3.990 21.222 1.00 79.06 116 LEU A CA 1
ATOM 936 C C . LEU A 1 116 ? -3.085 -4.465 19.998 1.00 79.06 116 LEU A C 1
ATOM 938 O O . LEU A 1 116 ? -3.619 -5.173 19.146 1.00 79.06 116 LEU A O 1
ATOM 942 N N . LEU A 1 117 ? -1.829 -4.029 19.866 1.00 75.38 117 LEU A N 1
ATOM 943 C CA . LEU A 1 117 ? -0.925 -4.429 18.782 1.00 75.38 117 LEU A CA 1
ATOM 944 C C . LEU A 1 117 ? 0.040 -5.556 19.180 1.00 75.38 117 LEU A C 1
ATOM 946 O O . LEU A 1 117 ? 0.861 -5.938 18.347 1.00 75.38 117 LEU A O 1
ATOM 950 N N . ARG A 1 118 ? -0.013 -6.013 20.437 1.00 67.00 118 ARG A N 1
ATOM 951 C CA . ARG A 1 118 ? 0.829 -7.088 20.978 1.00 67.00 118 ARG A CA 1
ATOM 952 C C . ARG A 1 118 ? 0.215 -8.463 20.791 1.00 67.00 118 ARG A C 1
ATOM 954 O O . ARG A 1 118 ? -1.027 -8.561 20.885 1.00 67.00 118 ARG A O 1
#

Organism: NCBI:txid1802286

Solvent-accessible surface area (backbone atoms only — not comparable to full-atom values): 6382 Å² total; per-residue (Å²): 110,72,68,48,52,52,32,25,62,69,35,60,56,27,36,48,16,52,52,46,49,52,51,49,52,52,52,50,55,50,46,72,75,46,56,88,80,50,76,91,54,51,71,68,51,51,51,52,52,52,52,49,50,52,52,17,51,50,36,21,58,76,36,51,68,23,50,52,15,35,52,37,18,52,52,45,38,51,45,32,74,73,66,77,48,81,56,76,86,60,68,58,31,83,81,41,60,68,54,44,29,53,11,41,50,54,25,33,54,76,70,68,46,58,83,78,74,113

Nearest PDB structures (foldseek):
  8btk-assembly1_TC  TM=3.496E-01  e=8.548E+00  Canis lupus familiaris

Secondary structure (DSSP, 8-state):
-HHHHHHHHH-HHHHHHHHHHHHHHHHHHHHHHSTTT-GGGHHHHHHHHHHHHHHHHHHHHHTGGGHHHHHHHHHHHHHHHHHSS--HHHHTGGGS-HHHHHHHHHHHHHTT-GGGG-

pLDDT: mean 84.88, std 9.01, range [57.31, 94.44]

Mean predicted aligned error: 6.58 Å

Radius of gyration: 19.53 Å; Cα contacts (8 Å, |Δi|>4): 110; chains: 1; bounding box: 42×26×54 Å

Foldseek 3Di:
DVLLVVLCVLQVLLVLLVVLVVVLVVVVVVCVVPVPPPPVCPPVVVVVSVVSNVSSVVSCVVCVSSVLLSVLLVVQLVCCVVPVDGDPVCLVLVPPPPSNSSSNCNSCVVSVVCVSVD